Protein AF-A0A7V9H4J2-F1 (afdb_monomer_lite)

pLDDT: mean 93.19, std 6.83, range [58.03, 98.06]

Radius of gyration: 18.58 Å; chains: 1; bounding box: 41×23×56 Å

Foldseek 3Di:
DVVVVVVVVVVVVVVVVVVVVVQVVPDPDRDDVVLVVVLVCQLPPVLVVQLVVQLVVQLVVCCVPPNNVCSVVCSVPPPSVVSSVVSSVVSVVVVVVVVVVVVVVVVD

Secondary structure (DSSP, 8-state):
-HHHHHHHHHHHHHHHHHHHHHHHH--SS---HHHHHHHHHIIIIIIHHHHHHHHHHHHHHHHHHHHHHHHHHHIIIIIHHHHHHHHHHHHHHHHHHHHHHHHHHTT-

Structure (mmCIF, N/CA/C/O backbone):
data_AF-A0A7V9H4J2-F1
#
_entry.id   AF-A0A7V9H4J2-F1
#
loop_
_atom_site.group_PDB
_atom_site.id
_atom_site.type_symbol
_atom_site.label_atom_id
_atom_site.label_alt_id
_atom_site.label_comp_id
_atom_site.label_asym_id
_atom_site.label_entity_id
_atom_site.label_seq_id
_atom_site.pdbx_PDB_ins_code
_atom_site.Cartn_x
_atom_site.Cartn_y
_atom_site.Cartn_z
_atom_site.occupancy
_atom_site.B_iso_or_equiv
_atom_site.auth_seq_id
_atom_site.auth_comp_id
_atom_site.auth_asym_id
_atom_site.auth_atom_id
_atom_site.pdbx_PDB_model_num
ATOM 1 N N . MET A 1 1 ? -12.009 11.620 -22.186 1.00 62.69 1 MET A N 1
ATOM 2 C CA . MET A 1 1 ? -12.352 12.188 -20.860 1.00 62.69 1 MET A CA 1
ATOM 3 C C . MET A 1 1 ? -13.584 11.529 -20.226 1.00 62.69 1 MET A C 1
ATOM 5 O O . MET A 1 1 ? -13.582 11.352 -19.018 1.00 62.69 1 MET A O 1
ATOM 9 N N . SER A 1 2 ? -14.606 11.113 -20.989 1.00 67.12 2 SER A N 1
ATOM 10 C CA . SER A 1 2 ? -15.764 10.372 -20.441 1.00 67.12 2 SER A CA 1
ATOM 11 C C . SER A 1 2 ? -15.396 8.975 -19.919 1.00 67.12 2 SER A C 1
ATOM 13 O O . SER A 1 2 ? -15.707 8.652 -18.779 1.00 67.12 2 SER A O 1
ATOM 15 N N . LEU A 1 3 ? -14.643 8.191 -20.702 1.00 68.25 3 LEU A N 1
ATOM 16 C CA . LEU A 1 3 ? -14.172 6.847 -20.323 1.00 68.25 3 LEU A CA 1
ATOM 17 C C . LEU A 1 3 ? -13.365 6.835 -19.014 1.00 68.25 3 LEU A C 1
ATOM 19 O O . LEU A 1 3 ? -13.584 5.978 -18.166 1.00 68.25 3 LEU A O 1
ATOM 23 N N . SER A 1 4 ? -12.479 7.812 -18.808 1.00 84.25 4 SER A N 1
ATOM 24 C CA . SER A 1 4 ? -11.686 7.919 -17.576 1.00 84.25 4 SER A CA 1
ATOM 25 C C . SER A 1 4 ? -12.549 8.197 -16.344 1.00 84.25 4 SER A C 1
ATOM 27 O O . SER A 1 4 ? -12.317 7.607 -15.295 1.00 84.25 4 SER A O 1
ATOM 29 N N . ALA A 1 5 ? -13.573 9.047 -16.468 1.00 88.06 5 ALA A N 1
ATOM 30 C CA . ALA A 1 5 ? -14.485 9.336 -15.363 1.00 88.06 5 ALA A CA 1
ATOM 31 C C . ALA A 1 5 ? -15.344 8.114 -15.000 1.00 88.06 5 ALA A C 1
ATOM 33 O O . ALA A 1 5 ? -15.517 7.812 -13.821 1.00 88.06 5 ALA A O 1
ATOM 34 N N . SER A 1 6 ? -15.826 7.371 -16.002 1.00 90.25 6 SER A N 1
ATOM 35 C CA . SER A 1 6 ? -16.581 6.134 -15.787 1.00 90.25 6 SER A CA 1
ATOM 36 C C . SER A 1 6 ? -15.751 5.066 -15.069 1.00 90.25 6 SER A C 1
ATOM 38 O O . SER A 1 6 ? -16.251 4.444 -14.138 1.00 90.25 6 SER A O 1
ATOM 40 N N . LEU A 1 7 ? -14.477 4.887 -15.441 1.00 92.19 7 LEU A N 1
ATOM 41 C CA . LEU A 1 7 ? -13.581 3.924 -14.788 1.00 92.19 7 LEU A CA 1
ATOM 42 C C . LEU A 1 7 ? -13.297 4.290 -13.327 1.00 92.19 7 LEU A C 1
ATOM 44 O O . LEU A 1 7 ? -13.343 3.422 -12.457 1.00 92.19 7 LEU A O 1
ATOM 48 N N . VAL A 1 8 ? -13.068 5.576 -13.044 1.00 90.75 8 VAL A N 1
ATOM 49 C CA . VAL A 1 8 ? -12.918 6.065 -11.665 1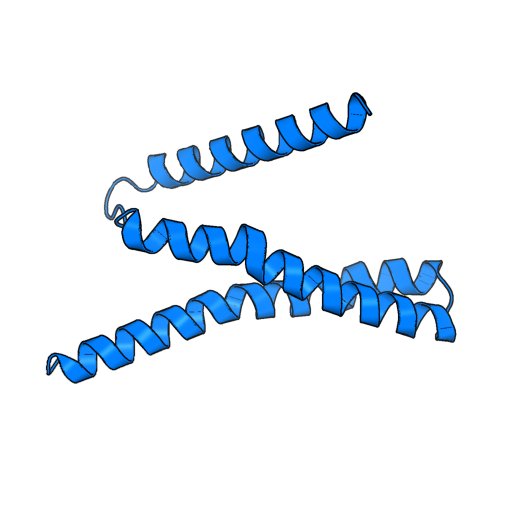.00 90.75 8 VAL A CA 1
ATOM 50 C C . VAL A 1 8 ? -14.201 5.824 -10.867 1.00 90.75 8 VAL A C 1
ATOM 52 O O . VAL A 1 8 ? -14.138 5.310 -9.753 1.00 90.75 8 VAL A O 1
ATOM 55 N N . GLY A 1 9 ? -15.366 6.125 -11.448 1.00 93.38 9 GLY A N 1
ATOM 56 C CA . GLY A 1 9 ? -16.663 5.878 -10.817 1.00 93.38 9 GLY A CA 1
ATOM 57 C C . GLY A 1 9 ? -16.877 4.404 -10.471 1.00 93.38 9 GLY A C 1
ATOM 58 O O . GLY A 1 9 ? -17.232 4.087 -9.337 1.00 93.38 9 GLY A O 1
ATOM 59 N N . ILE A 1 10 ? -16.589 3.496 -11.407 1.00 95.19 10 ILE A N 1
ATOM 60 C CA . ILE A 1 10 ? -16.673 2.046 -11.182 1.00 95.19 10 ILE A CA 1
ATOM 61 C C . ILE A 1 10 ? -15.714 1.612 -10.066 1.00 95.19 10 ILE A C 1
ATOM 63 O O . ILE A 1 10 ? -16.125 0.867 -9.181 1.00 95.19 10 ILE A O 1
ATOM 67 N N . GLY A 1 11 ? -14.474 2.111 -10.050 1.00 92.75 11 GLY A N 1
ATOM 68 C CA . GLY A 1 11 ? -13.498 1.792 -9.003 1.00 92.75 11 GLY A CA 1
ATOM 69 C C . GLY A 1 11 ? -13.938 2.246 -7.606 1.00 92.75 11 GLY A C 1
ATOM 70 O O . GLY A 1 11 ? -13.782 1.505 -6.631 1.00 92.75 11 GLY A O 1
ATOM 71 N N . ILE A 1 12 ? -14.552 3.427 -7.499 1.00 93.81 12 ILE A N 1
ATOM 72 C CA . ILE A 1 12 ? -15.126 3.922 -6.239 1.00 93.81 12 ILE A CA 1
ATOM 73 C C . ILE A 1 12 ? -16.288 3.030 -5.801 1.00 93.81 12 ILE A C 1
ATOM 75 O O . ILE A 1 12 ? -16.312 2.586 -4.654 1.00 93.81 12 ILE A O 1
ATOM 79 N N . VAL A 1 13 ? -17.222 2.724 -6.707 1.00 96.31 13 VAL A N 1
ATOM 80 C CA . VAL A 1 13 ? -18.366 1.846 -6.415 1.00 96.31 13 VAL A CA 1
ATOM 81 C C . VAL A 1 13 ? -17.884 0.475 -5.948 1.00 96.31 13 VAL A C 1
ATOM 83 O O . VAL A 1 13 ? -18.323 0.004 -4.903 1.00 96.31 13 VAL A O 1
ATOM 86 N N . GLN A 1 14 ? -16.933 -0.132 -6.659 1.00 95.94 14 GLN A N 1
ATOM 87 C CA . GLN A 1 14 ? -16.328 -1.406 -6.281 1.00 95.94 14 GLN A CA 1
ATOM 88 C C . GLN A 1 14 ? -15.706 -1.340 -4.880 1.00 95.94 14 GLN A C 1
ATOM 90 O O . GLN A 1 14 ? -15.953 -2.218 -4.056 1.00 95.94 14 GLN A O 1
ATOM 95 N N . THR A 1 15 ? -14.942 -0.288 -4.579 1.00 94.25 15 THR A N 1
ATOM 96 C CA . THR A 1 15 ? -14.312 -0.110 -3.261 1.00 94.25 15 THR A CA 1
ATOM 97 C C . THR A 1 15 ? -15.358 -0.009 -2.149 1.00 94.25 15 THR A C 1
ATOM 99 O O . THR A 1 15 ? -15.242 -0.690 -1.131 1.00 94.25 15 THR A O 1
ATOM 102 N N . LEU A 1 16 ? -16.411 0.791 -2.346 1.00 94.75 16 LEU A N 1
ATOM 103 C CA . LEU A 1 16 ? -17.500 0.940 -1.376 1.00 94.75 16 LEU A CA 1
ATOM 104 C C . LEU A 1 16 ? -18.263 -0.371 -1.160 1.00 94.75 16 LEU A C 1
ATOM 106 O O . LEU A 1 16 ? -18.584 -0.703 -0.019 1.00 94.75 16 LEU A O 1
ATOM 110 N N . LEU A 1 17 ? -18.507 -1.132 -2.231 1.00 96.56 17 LEU A N 1
ATOM 111 C CA . LEU A 1 17 ? -19.136 -2.449 -2.153 1.00 96.56 17 LEU A CA 1
ATOM 112 C C . LEU A 1 17 ? -18.305 -3.413 -1.300 1.00 96.56 17 LEU A C 1
ATOM 114 O O . LEU A 1 17 ? -18.863 -4.047 -0.407 1.00 96.56 17 LEU A O 1
ATOM 118 N N . TYR A 1 18 ? -16.986 -3.485 -1.506 1.00 94.12 18 TYR A N 1
ATOM 119 C CA . TYR A 1 18 ? -16.117 -4.347 -0.697 1.00 94.12 18 TYR A CA 1
ATOM 120 C C . TYR A 1 18 ? -16.036 -3.903 0.764 1.00 94.12 18 TYR A C 1
ATOM 122 O O . TYR A 1 18 ? -16.111 -4.748 1.653 1.00 94.12 18 TYR A O 1
ATOM 130 N N . LEU A 1 19 ? -15.938 -2.599 1.038 1.00 92.50 19 LEU A N 1
ATOM 131 C CA . LEU A 1 19 ? -15.931 -2.092 2.413 1.00 92.50 19 LEU A CA 1
ATOM 132 C C . LEU A 1 19 ? -17.235 -2.419 3.145 1.00 92.50 19 LEU A C 1
ATOM 134 O O . LEU A 1 19 ? -17.203 -2.856 4.297 1.00 92.50 19 LEU A O 1
ATOM 138 N N . PHE A 1 20 ? -18.379 -2.231 2.482 1.00 92.62 20 PHE A N 1
ATOM 139 C CA . PHE A 1 20 ? -19.675 -2.575 3.055 1.00 92.62 20 PHE A CA 1
ATOM 140 C C . PHE A 1 20 ? -19.811 -4.083 3.254 1.00 92.62 20 PHE A C 1
ATOM 142 O O . PHE A 1 20 ? -20.238 -4.509 4.321 1.00 92.62 20 PHE A O 1
ATOM 149 N N . PHE A 1 21 ? -19.396 -4.885 2.272 1.00 94.50 21 PHE A N 1
ATOM 150 C CA . PHE A 1 21 ? -19.416 -6.341 2.358 1.00 94.50 21 PHE A CA 1
ATOM 151 C C . PHE A 1 21 ? -18.580 -6.854 3.536 1.00 94.50 21 PHE A C 1
ATOM 153 O O . PHE A 1 21 ? -19.114 -7.568 4.380 1.00 94.50 21 PHE A O 1
ATOM 160 N N . ILE A 1 22 ? -17.314 -6.432 3.650 1.00 91.44 22 ILE A N 1
ATOM 161 C CA . ILE A 1 22 ? -16.419 -6.829 4.750 1.00 91.44 22 ILE A CA 1
ATOM 162 C C . ILE A 1 22 ? -17.020 -6.427 6.102 1.00 91.44 22 ILE A C 1
ATOM 164 O O . ILE A 1 22 ? -17.052 -7.221 7.038 1.00 91.44 22 ILE A O 1
ATOM 168 N N . ARG A 1 23 ? -17.569 -5.213 6.207 1.00 90.69 23 ARG A N 1
ATOM 169 C CA . ARG A 1 23 ? -18.201 -4.743 7.447 1.00 90.69 23 ARG A CA 1
ATOM 170 C C . ARG A 1 23 ? -19.531 -5.444 7.755 1.00 90.69 23 ARG A C 1
ATOM 172 O O . ARG A 1 23 ? -19.931 -5.514 8.915 1.00 90.69 23 ARG A O 1
ATOM 179 N N . ALA A 1 24 ? -20.239 -5.928 6.738 1.00 91.38 24 ALA A N 1
ATOM 180 C CA . ALA A 1 24 ? -21.481 -6.669 6.902 1.00 91.38 24 ALA A CA 1
ATOM 181 C C . ALA A 1 24 ? -21.226 -8.091 7.418 1.00 91.38 24 ALA A C 1
ATOM 183 O O . ALA A 1 24 ? -21.980 -8.536 8.281 1.00 91.38 24 ALA A O 1
ATOM 184 N N . ILE A 1 25 ? -20.171 -8.764 6.936 1.00 92.69 25 ILE A N 1
ATOM 185 C CA . ILE A 1 25 ? -19.787 -10.114 7.391 1.00 92.69 25 ILE A CA 1
ATOM 186 C C . ILE A 1 25 ? -19.118 -10.107 8.769 1.00 92.69 25 ILE A C 1
ATOM 188 O O . ILE A 1 25 ? -19.246 -11.074 9.517 1.00 92.69 25 ILE A O 1
ATOM 192 N N . ASP A 1 26 ? -18.449 -9.013 9.128 1.00 90.75 26 ASP A N 1
ATOM 193 C CA . ASP A 1 26 ? -17.908 -8.797 10.465 1.00 90.75 26 ASP A CA 1
ATOM 194 C C . ASP A 1 26 ? -19.064 -8.487 11.432 1.00 90.75 26 ASP A C 1
ATOM 196 O O . ASP A 1 26 ? -19.443 -7.335 11.614 1.00 90.75 26 ASP A O 1
ATOM 200 N N . LEU A 1 27 ? -19.740 -9.516 11.953 1.00 86.88 27 LEU A N 1
ATOM 201 C CA . LEU A 1 27 ? -20.927 -9.370 12.812 1.00 86.88 27 LEU A CA 1
ATOM 202 C C . LEU A 1 27 ? -20.598 -9.386 14.308 1.00 86.88 27 LEU A C 1
ATOM 204 O O . LEU A 1 27 ? -21.320 -8.764 15.087 1.00 86.88 27 LEU A O 1
ATOM 208 N N . TYR A 1 28 ? -19.539 -10.096 14.701 1.00 85.81 28 TYR A N 1
ATOM 209 C CA . TYR A 1 28 ? -19.289 -10.456 16.098 1.00 85.81 28 TYR A CA 1
ATOM 210 C C . TYR A 1 28 ? -18.285 -9.536 16.801 1.00 85.81 28 TYR A C 1
ATOM 212 O O . TYR A 1 28 ? -18.483 -9.229 17.973 1.00 85.81 28 TYR A O 1
ATOM 220 N N . GLU A 1 29 ? -17.262 -9.037 16.102 1.00 87.19 29 GLU A N 1
ATOM 221 C CA . GLU A 1 29 ? -16.180 -8.232 16.693 1.00 87.19 29 GLU A CA 1
ATOM 222 C C . GLU A 1 29 ? -15.908 -6.980 15.856 1.00 87.19 29 GLU A C 1
ATOM 224 O O . GLU A 1 29 ? -14.778 -6.655 15.502 1.00 87.19 29 GLU A O 1
ATOM 229 N N . ARG A 1 30 ? -16.990 -6.249 15.555 1.00 84.88 30 ARG A N 1
ATOM 230 C CA . ARG A 1 30 ? -16.925 -5.039 14.733 1.00 84.88 30 ARG A CA 1
ATOM 231 C C . ARG A 1 30 ? -15.977 -4.012 15.319 1.00 84.88 30 ARG A C 1
ATOM 233 O O . ARG A 1 30 ? -16.316 -3.305 16.272 1.00 84.88 30 ARG A O 1
ATOM 240 N N . GLU A 1 31 ? -14.857 -3.826 14.640 1.00 87.06 31 GLU A N 1
ATOM 241 C CA . GLU A 1 31 ? -13.911 -2.789 15.001 1.00 87.06 31 GLU A CA 1
ATOM 242 C C . GLU A 1 31 ? -14.503 -1.386 14.822 1.00 87.06 31 GLU A C 1
ATOM 244 O O . GLU A 1 31 ? -15.276 -1.072 13.891 1.00 87.06 31 GLU A O 1
ATOM 249 N N . SER A 1 32 ? -14.122 -0.504 15.748 1.00 90.62 32 SER A N 1
ATOM 250 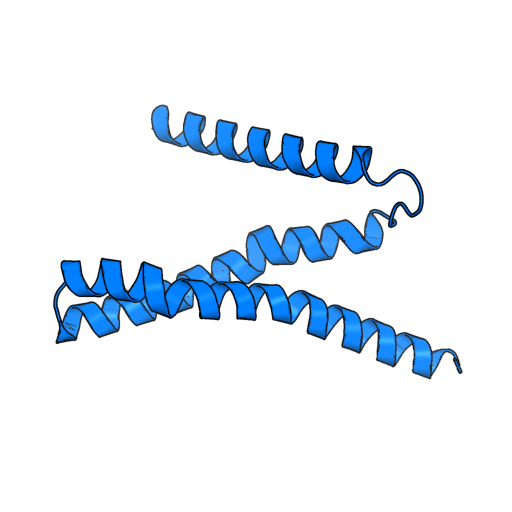C CA . SER A 1 32 ? -14.568 0.882 15.706 1.00 90.62 32 SER A CA 1
ATOM 251 C C . SER A 1 32 ? -13.999 1.563 14.457 1.00 90.62 32 SER A C 1
ATOM 253 O O . SER A 1 32 ? -12.823 1.411 14.120 1.00 90.62 32 SER A O 1
ATOM 255 N N . LEU A 1 33 ? -14.811 2.380 13.773 1.00 91.31 33 LEU A N 1
ATOM 256 C CA . LEU A 1 33 ? -14.369 3.078 12.555 1.00 91.31 33 LEU A CA 1
ATOM 257 C C . LEU A 1 33 ? -13.142 3.973 12.785 1.00 91.31 33 LEU A C 1
ATOM 259 O O . LEU A 1 33 ? -12.413 4.271 11.843 1.00 91.31 33 LEU A O 1
ATOM 263 N N . ARG A 1 34 ? -12.888 4.363 14.039 1.00 91.31 34 ARG A N 1
ATOM 264 C CA . ARG A 1 34 ? -11.724 5.159 14.438 1.00 91.31 34 ARG A CA 1
ATOM 265 C C . ARG A 1 34 ? -10.400 4.441 14.159 1.00 91.31 34 ARG A C 1
ATOM 267 O O . ARG A 1 34 ? -9.407 5.123 13.940 1.00 91.31 34 ARG A O 1
ATOM 274 N N . TYR A 1 35 ? -10.388 3.108 14.137 1.00 89.94 35 TYR A N 1
ATOM 275 C CA . TYR A 1 35 ? -9.206 2.303 13.810 1.00 89.94 35 TYR A CA 1
ATOM 276 C C . TYR A 1 35 ? -9.171 1.896 12.334 1.00 89.94 35 TYR A C 1
ATOM 278 O O . TYR A 1 35 ? -8.106 1.878 11.721 1.00 89.94 35 TYR A O 1
ATOM 286 N N . VAL A 1 36 ? -10.339 1.652 11.733 1.00 91.50 36 VAL A N 1
ATOM 287 C CA . VAL A 1 36 ? -10.449 1.222 10.330 1.00 91.50 36 VAL A CA 1
ATOM 288 C C . VAL A 1 36 ? -10.101 2.348 9.352 1.00 91.50 36 VAL A C 1
ATOM 290 O O . VAL A 1 36 ? -9.351 2.125 8.404 1.00 91.50 36 VAL A O 1
ATOM 293 N N . ILE A 1 37 ? -10.616 3.564 9.572 1.00 93.38 37 ILE A N 1
ATOM 294 C CA . ILE A 1 37 ? -10.442 4.691 8.639 1.00 93.38 37 ILE A CA 1
ATOM 295 C C . ILE A 1 37 ? -8.957 5.041 8.420 1.00 93.38 37 ILE A C 1
ATOM 297 O O . ILE A 1 37 ? -8.559 5.145 7.259 1.00 93.38 37 ILE A O 1
ATOM 301 N N . PRO A 1 38 ? -8.108 5.186 9.460 1.00 94.62 38 PRO A N 1
ATOM 302 C CA . PRO A 1 38 ? -6.688 5.479 9.260 1.00 94.62 38 PRO A CA 1
ATOM 303 C C . PRO A 1 38 ? -5.946 4.409 8.451 1.00 94.62 38 PRO A C 1
ATOM 305 O O . PRO A 1 38 ? -5.161 4.752 7.571 1.00 94.62 38 PRO A O 1
ATOM 308 N N . ILE A 1 39 ? -6.219 3.123 8.702 1.00 94.88 39 ILE A N 1
ATOM 309 C CA . ILE A 1 39 ? -5.591 2.010 7.971 1.00 94.88 39 ILE A CA 1
ATOM 310 C C . ILE A 1 39 ? -6.074 1.965 6.520 1.00 94.88 39 ILE A C 1
ATOM 312 O O . ILE A 1 39 ? -5.272 1.773 5.607 1.00 94.88 39 ILE A O 1
ATOM 316 N N . PHE A 1 40 ? -7.364 2.213 6.288 1.00 94.12 40 PHE A N 1
ATOM 317 C CA . PHE A 1 40 ? -7.906 2.333 4.939 1.00 94.12 40 PHE A CA 1
ATOM 318 C C . PHE A 1 40 ? -7.241 3.478 4.162 1.00 94.12 40 PHE A C 1
ATOM 320 O O . PHE A 1 40 ? -6.771 3.265 3.047 1.00 94.12 40 PHE A O 1
ATOM 327 N N . ILE A 1 41 ? -7.145 4.673 4.759 1.00 95.75 41 ILE A N 1
ATOM 328 C CA . ILE A 1 41 ? -6.487 5.836 4.141 1.00 95.75 41 ILE A CA 1
ATOM 329 C C . ILE A 1 41 ? -5.011 5.540 3.871 1.00 95.75 41 ILE A C 1
ATOM 331 O O . ILE A 1 41 ? -4.497 5.918 2.817 1.00 95.75 41 ILE A O 1
ATOM 335 N N . TRP A 1 42 ? -4.333 4.841 4.783 1.00 97.31 42 TRP A N 1
ATOM 336 C CA . TRP A 1 42 ? -2.957 4.415 4.561 1.00 97.31 42 TRP A CA 1
ATOM 337 C C . TRP A 1 42 ? -2.838 3.543 3.312 1.00 97.31 42 TRP A C 1
ATOM 339 O O . TRP A 1 42 ? -2.029 3.846 2.441 1.00 97.31 42 TRP A O 1
ATOM 349 N N . GLY A 1 43 ? -3.654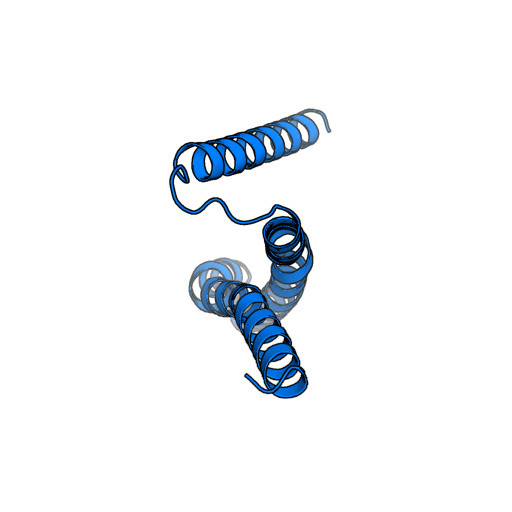 2.493 3.195 1.00 95.19 43 GLY A N 1
ATOM 350 C CA . GLY A 1 43 ? -3.641 1.603 2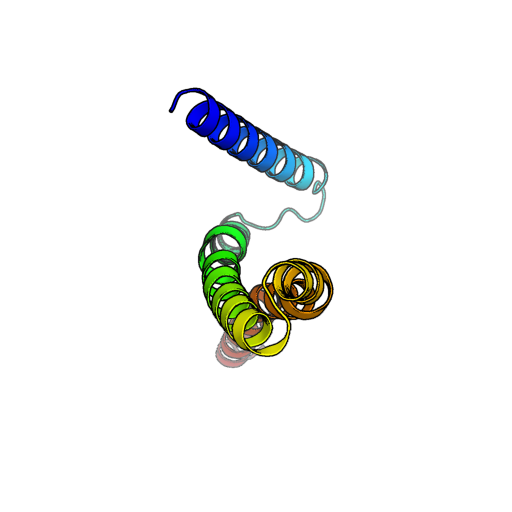.034 1.00 95.19 43 GLY A CA 1
ATOM 351 C C . GLY A 1 43 ? -3.973 2.332 0.730 1.00 95.19 43 GLY A C 1
ATOM 352 O O . GLY A 1 43 ? -3.232 2.217 -0.240 1.00 95.19 43 GLY A O 1
ATOM 353 N N . PHE A 1 44 ? -5.053 3.116 0.733 1.00 92.94 44 PHE A N 1
ATOM 354 C CA . PHE A 1 44 ? -5.565 3.831 -0.438 1.00 92.94 44 PHE A CA 1
ATOM 355 C C . PHE A 1 44 ? -4.627 4.936 -0.940 1.00 92.94 44 PHE A C 1
ATOM 357 O O . PHE A 1 44 ? -4.426 5.074 -2.144 1.00 92.94 44 PHE A O 1
ATOM 364 N N . ALA A 1 45 ? -4.086 5.753 -0.036 1.00 94.69 45 ALA A N 1
ATOM 365 C CA . ALA A 1 45 ? -3.327 6.939 -0.414 1.00 94.69 45 ALA A CA 1
ATOM 366 C C . ALA A 1 45 ? -1.824 6.732 -0.235 1.00 94.69 45 ALA A C 1
ATOM 368 O O . ALA A 1 45 ? -1.056 6.899 -1.182 1.00 94.69 45 ALA A O 1
ATOM 369 N N . VAL A 1 46 ? -1.390 6.370 0.973 1.00 97.06 46 VAL A N 1
ATOM 370 C CA . VAL A 1 46 ? 0.036 6.352 1.328 1.00 97.06 46 VAL A CA 1
ATOM 371 C C . VAL A 1 46 ? 0.747 5.191 0.642 1.00 97.06 46 VAL A C 1
ATOM 373 O O . VAL A 1 46 ? 1.691 5.416 -0.112 1.00 97.06 46 VAL A O 1
ATOM 376 N N . ALA A 1 47 ? 0.275 3.961 0.842 1.00 97.38 47 ALA A N 1
ATOM 377 C CA . ALA A 1 47 ? 0.903 2.767 0.291 1.00 97.38 47 ALA A CA 1
ATOM 378 C C . ALA A 1 47 ? 0.889 2.777 -1.244 1.00 97.38 47 ALA A C 1
ATOM 380 O O . ALA A 1 47 ? 1.915 2.494 -1.862 1.00 97.38 47 ALA A O 1
ATOM 381 N N . THR A 1 48 ? -0.225 3.179 -1.865 1.00 95.44 48 THR A N 1
ATOM 382 C CA . THR A 1 48 ? -0.315 3.327 -3.325 1.00 95.44 48 THR A CA 1
ATOM 383 C C . THR A 1 48 ? 0.643 4.394 -3.857 1.00 95.44 48 THR A C 1
ATOM 385 O O . THR A 1 48 ? 1.334 4.136 -4.839 1.00 95.44 48 THR A O 1
ATOM 388 N N . THR A 1 49 ? 0.756 5.558 -3.205 1.00 97.38 49 THR A N 1
ATOM 389 C CA . THR A 1 49 ? 1.686 6.619 -3.642 1.00 97.38 49 THR A CA 1
ATOM 390 C C . THR A 1 49 ? 3.143 6.182 -3.504 1.00 97.38 49 THR A C 1
ATOM 392 O O . THR A 1 49 ? 3.935 6.376 -4.423 1.00 97.38 49 THR A O 1
ATOM 395 N N . VAL A 1 50 ? 3.501 5.549 -2.384 1.00 97.38 50 VAL A N 1
ATOM 396 C CA . VAL A 1 50 ? 4.846 4.996 -2.170 1.00 97.38 50 VAL A CA 1
ATOM 397 C C . VAL A 1 50 ? 5.163 3.961 -3.250 1.00 97.38 50 VAL A C 1
ATOM 399 O O . VAL A 1 50 ? 6.197 4.055 -3.908 1.00 97.38 50 VAL A O 1
ATOM 402 N N . SER A 1 51 ? 4.244 3.028 -3.498 1.00 97.62 51 SER A N 1
ATOM 403 C CA . SER A 1 51 ? 4.426 1.983 -4.510 1.00 97.62 51 SER A CA 1
ATOM 404 C C . SER A 1 51 ? 4.576 2.566 -5.910 1.00 97.62 51 SER A C 1
ATOM 406 O O . SER A 1 51 ? 5.455 2.142 -6.654 1.00 97.62 51 SER A O 1
ATOM 408 N N . LEU A 1 52 ? 3.793 3.594 -6.251 1.00 97.19 52 LEU A N 1
ATOM 409 C CA . LEU A 1 52 ? 3.908 4.302 -7.524 1.00 97.19 52 LEU A CA 1
ATOM 410 C C . LEU A 1 52 ? 5.322 4.857 -7.731 1.00 97.19 52 LEU A C 1
ATOM 412 O O . LEU A 1 52 ? 5.896 4.664 -8.801 1.00 97.19 52 LEU A O 1
ATOM 416 N N . VAL A 1 53 ? 5.900 5.510 -6.719 1.00 97.94 53 VAL A N 1
ATOM 417 C CA . VAL A 1 53 ? 7.252 6.084 -6.805 1.00 97.94 53 VAL A CA 1
ATOM 418 C C . VAL A 1 53 ? 8.296 4.992 -7.032 1.00 97.94 53 VAL A C 1
ATOM 420 O O . VAL A 1 53 ? 9.058 5.064 -7.997 1.00 97.94 53 VAL A O 1
ATOM 423 N N . PHE A 1 54 ? 8.315 3.955 -6.193 1.00 97.69 54 PHE A N 1
ATOM 424 C CA . PHE A 1 54 ? 9.318 2.890 -6.284 1.00 97.69 54 PHE A CA 1
ATOM 425 C C . PHE A 1 54 ? 9.182 2.057 -7.563 1.00 97.69 54 PHE A C 1
ATOM 427 O O . PHE A 1 54 ? 10.186 1.799 -8.229 1.00 97.69 54 PHE A O 1
ATOM 434 N N . ASN A 1 55 ? 7.956 1.713 -7.965 1.00 97.56 55 ASN A N 1
ATOM 435 C CA . ASN A 1 55 ? 7.707 0.984 -9.209 1.00 97.56 55 ASN A CA 1
ATOM 436 C C . ASN A 1 55 ? 8.117 1.818 -10.429 1.00 97.56 55 ASN A C 1
ATOM 438 O O . ASN A 1 55 ? 8.677 1.280 -11.382 1.00 97.56 55 ASN A O 1
ATOM 442 N N . THR A 1 56 ? 7.908 3.137 -10.395 1.00 97.19 56 THR A N 1
ATOM 443 C CA . THR A 1 56 ? 8.342 4.035 -11.476 1.00 97.19 56 THR A CA 1
ATOM 444 C C . THR A 1 56 ? 9.864 4.086 -11.577 1.00 97.19 56 THR A C 1
ATOM 446 O O . THR A 1 56 ? 10.409 3.921 -12.667 1.00 97.19 56 THR A O 1
ATOM 449 N N . ILE A 1 57 ? 10.566 4.254 -10.452 1.00 97.75 57 ILE A N 1
ATOM 450 C CA . ILE A 1 57 ? 12.038 4.271 -10.416 1.00 97.75 57 ILE A CA 1
ATOM 451 C C . ILE A 1 57 ? 12.609 2.948 -10.940 1.00 97.75 57 ILE A C 1
ATOM 453 O O . ILE A 1 57 ? 13.534 2.950 -11.758 1.00 97.75 57 ILE A O 1
ATOM 457 N N . ALA A 1 58 ? 12.048 1.822 -10.500 1.00 96.56 58 ALA A N 1
ATOM 458 C CA . ALA A 1 58 ? 12.466 0.503 -10.952 1.00 96.56 58 ALA A CA 1
ATOM 459 C C . ALA A 1 58 ? 12.220 0.311 -12.451 1.00 96.56 58 ALA A C 1
ATOM 461 O O . ALA A 1 58 ? 13.129 -0.103 -13.166 1.00 96.56 58 ALA A O 1
ATOM 462 N N . SER A 1 59 ? 11.038 0.688 -12.944 1.00 97.31 59 SER A N 1
ATOM 463 C CA . SER A 1 59 ? 10.702 0.607 -14.366 1.00 97.31 59 SER A CA 1
ATOM 464 C C . SER A 1 59 ? 11.665 1.430 -15.225 1.00 97.31 59 SER A C 1
ATOM 466 O O . SER A 1 59 ? 12.218 0.907 -16.190 1.00 97.31 59 SER A O 1
ATOM 468 N N . ILE A 1 60 ? 11.966 2.674 -14.831 1.00 97.75 60 ILE A N 1
ATOM 469 C CA . ILE A 1 60 ? 12.936 3.531 -15.533 1.00 97.75 60 ILE A CA 1
ATOM 470 C C . ILE A 1 60 ? 14.320 2.872 -15.553 1.00 97.75 60 ILE A C 1
ATOM 472 O O . ILE A 1 60 ? 14.944 2.774 -16.609 1.00 97.75 60 ILE A O 1
ATOM 476 N N . THR A 1 61 ? 14.776 2.361 -14.411 1.00 97.06 61 THR A N 1
ATOM 477 C CA . THR A 1 61 ? 16.104 1.745 -14.276 1.00 97.06 61 THR A CA 1
ATOM 478 C C . THR A 1 61 ? 16.232 0.455 -15.083 1.00 97.06 61 THR A C 1
ATOM 480 O O . THR A 1 61 ? 17.242 0.227 -15.738 1.00 97.06 61 THR A O 1
ATOM 483 N N . ILE A 1 62 ? 15.210 -0.399 -15.081 1.00 96.81 62 ILE A N 1
ATOM 484 C CA . ILE A 1 62 ? 15.233 -1.641 -15.861 1.00 96.81 62 ILE A CA 1
ATOM 485 C C . ILE A 1 62 ? 15.106 -1.318 -17.353 1.00 96.81 62 ILE A C 1
ATOM 487 O O . ILE A 1 62 ? 15.764 -1.955 -18.176 1.00 96.81 62 ILE A O 1
ATOM 491 N N . SER A 1 63 ? 14.309 -0.308 -17.716 1.00 97.56 63 SER A N 1
ATOM 492 C CA . SER A 1 63 ? 14.109 0.077 -19.115 1.00 97.56 63 SER A CA 1
ATOM 493 C C . SER A 1 63 ? 15.388 0.581 -19.776 1.00 97.56 63 SER A C 1
ATOM 495 O O . SER A 1 63 ? 15.614 0.273 -20.946 1.00 97.56 63 SER A O 1
ATOM 497 N N . SER A 1 64 ? 16.259 1.266 -19.026 1.00 96.69 64 SER A N 1
ATOM 498 C CA . SER A 1 64 ? 17.544 1.749 -19.541 1.00 96.69 64 SER A CA 1
ATOM 499 C C . SER A 1 64 ? 18.562 0.630 -19.782 1.00 96.69 64 SER A C 1
ATOM 501 O O . SER A 1 64 ? 19.494 0.823 -20.559 1.00 96.69 64 SER A O 1
ATOM 503 N N . LEU A 1 65 ? 18.380 -0.538 -19.157 1.00 96.00 65 LEU A N 1
ATOM 504 C CA . LEU A 1 65 ? 19.291 -1.682 -19.257 1.00 96.00 65 LEU A CA 1
ATOM 505 C C . LEU A 1 65 ? 18.785 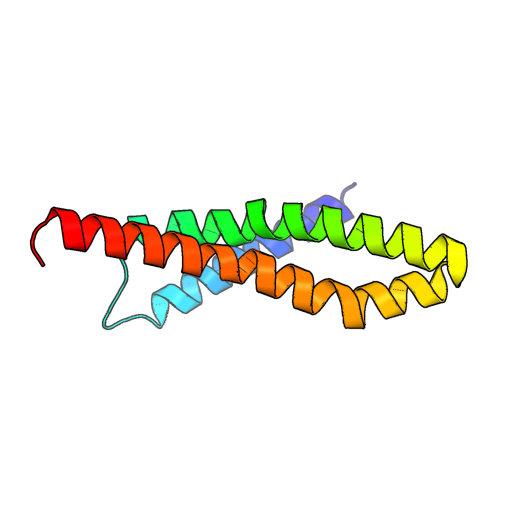-2.771 -20.210 1.00 96.00 65 LEU A C 1
ATOM 507 O O . LEU A 1 65 ? 19.568 -3.365 -20.944 1.00 96.00 65 LEU A O 1
ATOM 511 N N . ALA A 1 66 ? 17.482 -3.057 -20.179 1.00 94.50 66 ALA A N 1
ATOM 512 C CA . ALA A 1 66 ? 16.881 -4.233 -20.813 1.00 94.50 66 ALA A CA 1
ATOM 513 C C . ALA A 1 66 ? 15.675 -3.910 -21.716 1.00 94.50 66 ALA A C 1
ATOM 515 O O . ALA A 1 66 ? 15.013 -4.824 -22.218 1.00 94.50 66 ALA A O 1
ATOM 516 N N . GLY A 1 67 ? 15.377 -2.623 -21.925 1.00 95.75 67 GLY A N 1
ATOM 517 C CA . GLY A 1 67 ? 14.280 -2.146 -22.764 1.00 95.75 67 GLY A CA 1
ATOM 518 C C . GLY A 1 67 ? 12.908 -2.138 -22.079 1.00 95.75 67 GLY A C 1
ATOM 519 O O . GLY A 1 67 ? 12.678 -2.758 -21.040 1.00 95.75 67 GLY A O 1
ATOM 520 N N . ASN A 1 68 ? 11.961 -1.422 -22.694 1.00 94.62 68 ASN A N 1
ATOM 521 C CA . ASN A 1 68 ? 10.642 -1.134 -22.114 1.00 94.62 68 ASN A CA 1
ATOM 522 C C . ASN A 1 68 ? 9.783 -2.384 -21.870 1.00 94.62 68 ASN A C 1
ATOM 524 O O . ASN A 1 68 ? 9.072 -2.460 -20.869 1.00 94.62 68 ASN A O 1
ATOM 528 N N . GLN A 1 69 ? 9.843 -3.371 -22.769 1.00 95.12 69 GLN A N 1
ATOM 529 C CA . GLN A 1 69 ? 9.026 -4.580 -22.650 1.00 95.12 69 GLN A CA 1
ATOM 530 C C . GLN A 1 69 ? 9.457 -5.427 -21.446 1.00 95.12 69 GLN A C 1
ATOM 532 O O . GLN A 1 69 ? 8.622 -5.814 -20.627 1.00 95.12 69 GLN A O 1
ATOM 537 N N . THR A 1 70 ? 10.767 -5.635 -21.292 1.00 94.88 70 THR A N 1
ATOM 538 C CA . THR A 1 70 ? 11.347 -6.321 -20.133 1.00 94.88 70 THR A CA 1
ATOM 539 C C . THR A 1 70 ? 11.063 -5.554 -18.848 1.00 94.88 70 THR A C 1
ATOM 541 O O . THR A 1 70 ? 10.644 -6.153 -17.863 1.00 94.88 70 THR A O 1
ATOM 544 N N . ALA A 1 71 ? 11.213 -4.226 -18.858 1.00 96.50 71 ALA A N 1
ATOM 545 C CA . ALA A 1 71 ? 10.937 -3.387 -17.696 1.00 96.50 71 ALA A CA 1
ATOM 546 C C . ALA A 1 71 ? 9.489 -3.490 -17.216 1.00 96.50 71 ALA A C 1
ATOM 548 O O . ALA A 1 71 ? 9.263 -3.656 -16.018 1.00 96.50 71 ALA A O 1
ATOM 549 N N . SER A 1 72 ? 8.517 -3.460 -18.132 1.00 96.06 72 SER A N 1
ATOM 550 C CA . SER A 1 72 ? 7.102 -3.598 -17.781 1.00 96.06 72 SER A CA 1
ATOM 551 C C . SER A 1 72 ? 6.811 -4.950 -17.134 1.00 96.06 72 SER A C 1
ATOM 553 O O . SER A 1 72 ? 6.098 -5.003 -16.135 1.00 96.06 72 SER A O 1
ATOM 555 N N . PHE A 1 73 ? 7.359 -6.036 -17.683 1.00 97.25 73 PHE A N 1
ATOM 556 C CA . PHE A 1 73 ? 7.144 -7.378 -17.147 1.00 97.25 73 PHE A CA 1
ATOM 557 C C . PHE A 1 73 ? 7.838 -7.564 -15.794 1.00 97.25 73 PHE A C 1
ATOM 559 O O . PHE A 1 73 ? 7.200 -7.932 -14.809 1.00 97.25 73 PHE A O 1
ATOM 566 N N . VAL A 1 74 ? 9.136 -7.259 -15.723 1.00 97.19 74 VAL A N 1
ATOM 567 C CA . VAL A 1 74 ? 9.939 -7.472 -14.515 1.00 97.19 74 VAL A CA 1
ATOM 568 C C . VAL A 1 74 ? 9.444 -6.594 -13.371 1.00 97.19 74 VAL A C 1
ATOM 570 O O . VAL A 1 74 ? 9.300 -7.082 -12.252 1.00 97.19 74 VAL A O 1
ATOM 573 N N . THR A 1 75 ? 9.117 -5.327 -13.642 1.00 97.12 75 THR A N 1
ATOM 574 C CA . THR A 1 75 ? 8.590 -4.432 -12.605 1.00 97.12 75 THR A CA 1
ATOM 575 C C . THR A 1 75 ? 7.252 -4.938 -12.082 1.00 97.12 75 THR A C 1
ATOM 577 O O . THR A 1 75 ? 7.096 -5.056 -10.873 1.00 97.12 75 THR A O 1
ATOM 580 N N . ALA A 1 76 ? 6.304 -5.291 -12.955 1.00 96.50 76 ALA A N 1
ATOM 581 C CA . ALA A 1 76 ? 4.974 -5.722 -12.523 1.00 96.50 76 ALA A CA 1
ATOM 582 C C . ALA A 1 76 ? 4.987 -7.049 -11.747 1.00 96.50 76 ALA A C 1
ATOM 584 O O . ALA A 1 76 ? 4.197 -7.221 -10.825 1.00 96.50 76 ALA A O 1
ATOM 585 N N . VAL A 1 77 ? 5.870 -7.983 -12.110 1.00 97.44 77 VAL A N 1
ATOM 586 C CA . VAL A 1 77 ? 5.881 -9.336 -11.531 1.00 97.44 77 VAL A CA 1
ATOM 587 C C . VAL A 1 77 ? 6.804 -9.447 -10.320 1.00 97.44 77 VAL A C 1
ATOM 589 O O . VAL A 1 77 ? 6.452 -10.112 -9.351 1.00 97.44 77 VAL A O 1
ATOM 592 N N . PHE A 1 78 ? 7.978 -8.813 -10.353 1.00 96.88 78 PHE A N 1
ATOM 593 C CA . PHE A 1 78 ? 9.013 -9.022 -9.334 1.00 96.88 78 PHE A CA 1
ATOM 594 C C . PHE A 1 78 ? 9.229 -7.828 -8.414 1.00 96.88 78 PHE A C 1
ATOM 596 O O . PHE A 1 78 ? 9.660 -8.023 -7.282 1.00 96.88 78 PHE A O 1
ATOM 603 N N . VAL A 1 79 ? 8.952 -6.605 -8.870 1.00 97.31 79 VAL A N 1
ATOM 604 C CA . VAL A 1 79 ? 9.200 -5.398 -8.065 1.00 97.31 79 VAL A CA 1
ATOM 605 C C . VAL A 1 79 ? 7.931 -4.924 -7.374 1.00 97.31 79 VAL A C 1
ATOM 607 O O . VAL A 1 79 ? 7.944 -4.691 -6.168 1.00 97.31 79 VAL A O 1
ATOM 610 N N . ALA A 1 80 ? 6.829 -4.821 -8.113 1.00 97.38 80 ALA A N 1
ATOM 611 C CA . ALA A 1 80 ? 5.584 -4.281 -7.595 1.00 97.38 80 ALA A CA 1
ATOM 612 C C . ALA A 1 80 ? 5.045 -5.080 -6.398 1.00 97.38 80 ALA A C 1
ATOM 614 O O . ALA A 1 80 ? 4.776 -4.444 -5.381 1.00 97.38 80 ALA A O 1
ATOM 615 N N . PRO A 1 81 ? 4.977 -6.431 -6.413 1.00 97.56 81 PRO A N 1
ATOM 616 C CA . PRO A 1 81 ? 4.440 -7.170 -5.273 1.00 97.56 81 PRO A CA 1
ATOM 617 C C . PRO A 1 81 ? 5.196 -6.930 -3.955 1.00 97.56 81 PRO A C 1
ATOM 619 O O . PRO A 1 81 ? 4.554 -6.529 -2.984 1.00 97.56 81 PRO A O 1
ATOM 622 N N . PRO A 1 82 ? 6.535 -7.091 -3.861 1.00 97.94 82 PRO A N 1
ATOM 623 C CA . PRO A 1 82 ? 7.224 -6.842 -2.598 1.00 97.94 82 PRO A CA 1
ATOM 624 C C . PRO A 1 82 ? 7.159 -5.374 -2.167 1.00 97.94 82 PRO A C 1
ATOM 626 O O . PRO A 1 82 ? 7.039 -5.109 -0.972 1.00 97.94 82 PRO A O 1
ATOM 629 N N . VAL A 1 83 ? 7.205 -4.417 -3.100 1.00 98.06 83 VAL A N 1
ATOM 630 C CA . VAL A 1 83 ? 7.081 -2.986 -2.778 1.00 98.06 83 VAL A CA 1
ATOM 631 C C . VAL A 1 83 ? 5.701 -2.678 -2.198 1.00 98.06 83 VAL A C 1
ATOM 633 O O . VAL A 1 83 ? 5.605 -2.063 -1.135 1.00 98.06 83 VAL A O 1
ATOM 636 N N . GLU A 1 84 ? 4.639 -3.135 -2.860 1.00 97.44 84 GLU A N 1
ATOM 637 C CA . GLU A 1 84 ? 3.260 -2.898 -2.442 1.00 97.44 84 GLU A CA 1
ATOM 638 C C . GLU A 1 84 ? 2.951 -3.553 -1.100 1.00 97.44 84 GLU A C 1
ATOM 640 O O . GLU A 1 84 ? 2.393 -2.906 -0.212 1.00 97.44 84 GLU A O 1
ATOM 645 N N . GLU A 1 85 ? 3.343 -4.813 -0.918 1.00 97.81 85 GLU A N 1
ATOM 646 C CA . GLU A 1 85 ? 3.096 -5.533 0.330 1.00 97.81 85 GLU A CA 1
ATOM 647 C C . GLU A 1 85 ? 3.928 -4.970 1.486 1.00 97.81 85 GLU A C 1
ATOM 649 O O . GLU A 1 85 ? 3.422 -4.850 2.602 1.00 97.81 85 GLU A O 1
ATOM 654 N N . THR A 1 86 ? 5.157 -4.509 1.234 1.00 97.88 86 THR A N 1
ATOM 655 C CA . THR A 1 86 ? 5.953 -3.819 2.262 1.00 97.88 86 THR A CA 1
ATOM 656 C C . THR A 1 86 ? 5.316 -2.480 2.640 1.00 97.88 86 THR A C 1
ATOM 658 O O . THR A 1 86 ? 5.163 -2.180 3.824 1.00 97.88 86 THR A O 1
ATOM 661 N N . ALA A 1 87 ? 4.879 -1.683 1.659 1.00 97.62 87 ALA A N 1
ATOM 662 C CA . ALA A 1 87 ? 4.242 -0.389 1.904 1.00 97.62 87 ALA A CA 1
ATOM 663 C C . ALA A 1 87 ? 2.917 -0.521 2.681 1.00 97.62 87 ALA A C 1
ATOM 665 O O . ALA A 1 87 ? 2.625 0.294 3.565 1.00 97.62 87 ALA A O 1
ATOM 666 N N . LYS A 1 88 ? 2.131 -1.567 2.397 1.00 96.56 88 LYS A N 1
ATOM 667 C CA . LYS A 1 88 ? 0.920 -1.917 3.157 1.00 96.56 88 LYS A CA 1
ATOM 668 C C . LYS A 1 88 ? 1.273 -2.442 4.553 1.00 96.56 88 LYS A C 1
ATOM 670 O O . LYS A 1 88 ? 0.693 -1.989 5.536 1.00 96.56 88 LYS A O 1
ATOM 675 N N . GLY A 1 89 ? 2.255 -3.338 4.661 1.00 96.81 89 GLY A N 1
ATOM 676 C CA . GLY A 1 89 ? 2.694 -3.945 5.922 1.00 96.81 89 GLY A CA 1
ATOM 677 C C . GLY A 1 89 ? 3.238 -2.935 6.935 1.00 96.81 89 GLY A C 1
ATOM 678 O O . GLY A 1 89 ? 3.021 -3.087 8.139 1.00 96.81 89 GLY A O 1
ATOM 679 N N . LEU A 1 90 ? 3.855 -1.844 6.469 1.00 97.50 90 LEU A N 1
ATOM 680 C CA . LEU A 1 90 ? 4.281 -0.738 7.332 1.00 97.50 90 LEU A CA 1
ATOM 681 C C . LEU A 1 90 ? 3.119 -0.117 8.122 1.00 97.50 90 LEU A C 1
ATOM 683 O O . LEU A 1 90 ? 3.332 0.301 9.258 1.00 97.50 90 LEU A O 1
ATOM 687 N N . ALA A 1 91 ? 1.893 -0.114 7.585 1.00 96.12 91 ALA A N 1
ATOM 688 C CA . ALA A 1 91 ? 0.712 0.357 8.311 1.00 96.12 91 ALA A CA 1
ATOM 689 C C . ALA A 1 91 ? 0.495 -0.441 9.602 1.00 96.12 91 ALA A C 1
ATOM 691 O O . ALA A 1 91 ? 0.263 0.128 10.669 1.00 96.12 91 ALA A O 1
ATOM 692 N N . LEU A 1 92 ? 0.606 -1.769 9.495 1.00 95.12 92 LEU A N 1
ATOM 693 C CA . LEU A 1 92 ? 0.418 -2.692 10.608 1.00 95.12 92 LEU A CA 1
ATOM 694 C C . LEU A 1 92 ? 1.542 -2.549 11.629 1.00 95.12 92 LEU A C 1
ATOM 696 O O . LEU A 1 92 ? 1.271 -2.500 12.826 1.00 95.12 92 LEU A O 1
ATOM 700 N N . LEU A 1 93 ? 2.789 -2.413 11.169 1.00 96.88 93 LEU A N 1
ATOM 701 C CA . LEU A 1 93 ? 3.931 -2.200 12.057 1.00 96.88 93 LEU A CA 1
ATOM 702 C C . LEU A 1 93 ? 3.789 -0.895 12.852 1.00 96.88 93 LEU A C 1
ATOM 704 O O . LEU A 1 93 ? 3.995 -0.886 14.064 1.00 96.88 93 LEU A O 1
ATOM 708 N N . ILE A 1 94 ? 3.395 0.197 12.193 1.00 96.25 94 ILE A N 1
ATOM 709 C CA . ILE A 1 94 ? 3.160 1.489 12.850 1.00 96.25 94 ILE A CA 1
ATOM 710 C C . ILE A 1 94 ? 2.016 1.370 13.858 1.00 96.25 94 ILE A C 1
ATOM 712 O O . ILE A 1 94 ? 2.174 1.789 15.005 1.00 96.25 94 ILE A O 1
ATOM 716 N N . ALA A 1 95 ? 0.888 0.769 13.468 1.00 94.62 95 ALA A N 1
ATOM 717 C CA . ALA A 1 95 ? -0.251 0.566 14.358 1.00 94.62 95 ALA A CA 1
ATOM 718 C C . ALA A 1 95 ? 0.133 -0.265 15.592 1.00 94.62 95 ALA A C 1
ATOM 720 O O . ALA A 1 95 ? -0.193 0.118 16.717 1.00 94.62 95 ALA A O 1
ATOM 721 N N . PHE A 1 96 ? 0.893 -1.344 15.393 1.00 95.19 96 PHE A N 1
ATOM 722 C CA . PHE A 1 96 ? 1.420 -2.179 16.464 1.00 95.19 96 PHE A CA 1
ATOM 723 C C . PHE A 1 96 ? 2.328 -1.389 17.410 1.00 95.19 96 PHE A C 1
ATOM 725 O O . PHE A 1 96 ? 2.119 -1.428 18.618 1.00 95.19 96 PHE A O 1
ATO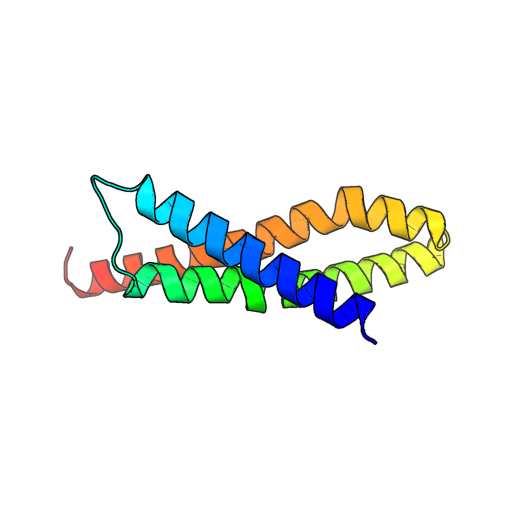M 732 N N . ILE A 1 97 ? 3.296 -0.627 16.890 1.00 96.88 97 ILE A N 1
ATOM 733 C CA . ILE A 1 97 ? 4.214 0.172 17.717 1.00 96.88 97 ILE A CA 1
ATOM 734 C C . ILE A 1 97 ? 3.443 1.223 18.523 1.00 96.88 97 ILE A C 1
ATOM 736 O O . ILE A 1 97 ? 3.693 1.387 19.717 1.00 96.88 97 ILE A O 1
ATOM 740 N N . VAL A 1 98 ? 2.487 1.919 17.903 1.00 94.62 98 VAL A N 1
ATOM 741 C CA . VAL A 1 98 ? 1.656 2.921 18.586 1.00 94.62 98 VAL A CA 1
ATOM 742 C C . VAL A 1 98 ? 0.839 2.275 19.702 1.00 94.62 98 VAL A C 1
ATOM 744 O O . VAL A 1 98 ? 0.838 2.782 20.827 1.00 94.62 98 VAL A O 1
ATOM 747 N N . ALA A 1 99 ? 0.187 1.145 19.422 1.00 92.56 99 ALA A N 1
ATOM 748 C CA . ALA A 1 99 ? -0.584 0.400 20.410 1.00 92.56 99 ALA A CA 1
ATOM 749 C C . ALA A 1 99 ? 0.305 -0.107 21.556 1.00 92.56 99 ALA A C 1
ATOM 751 O O . ALA A 1 99 ? -0.027 0.088 22.724 1.00 92.56 99 ALA A O 1
ATOM 752 N N . TYR A 1 100 ? 1.469 -0.670 21.231 1.00 94.88 100 TYR A N 1
ATOM 753 C CA . TYR A 1 100 ? 2.448 -1.168 22.193 1.00 94.88 100 TYR A CA 1
ATOM 754 C C . TYR A 1 100 ? 2.955 -0.061 23.128 1.00 94.88 100 TYR A C 1
ATOM 756 O O . TYR A 1 100 ? 2.955 -0.212 24.351 1.00 94.88 100 TYR A O 1
ATOM 764 N N . VAL A 1 101 ? 3.331 1.097 22.577 1.00 95.12 101 VAL A N 1
ATOM 765 C CA . VAL A 1 101 ? 3.777 2.250 23.374 1.00 95.12 101 VAL A CA 1
ATOM 766 C C . VAL A 1 101 ? 2.640 2.790 24.244 1.00 95.12 101 VAL A C 1
ATOM 768 O O . VAL A 1 101 ? 2.871 3.146 25.401 1.00 95.12 101 VAL A O 1
ATOM 771 N N . ALA A 1 102 ? 1.413 2.848 23.723 1.00 92.19 102 ALA A N 1
ATOM 772 C CA . ALA A 1 102 ? 0.251 3.301 24.480 1.00 92.19 102 ALA A CA 1
ATOM 773 C C . ALA A 1 102 ? -0.098 2.355 25.641 1.00 92.19 102 ALA A C 1
ATOM 775 O O . ALA A 1 102 ? -0.402 2.839 26.732 1.00 92.19 102 ALA A O 1
ATOM 776 N N . ALA A 1 103 ? -0.012 1.037 25.436 1.00 91.50 103 ALA A N 1
ATOM 777 C CA . ALA A 1 103 ? -0.232 0.030 26.474 1.00 91.50 103 ALA A CA 1
ATOM 778 C C . ALA A 1 103 ? 0.797 0.166 27.602 1.00 91.50 103 ALA A C 1
ATOM 780 O O . ALA A 1 103 ? 0.423 0.338 28.762 1.00 91.50 103 ALA A O 1
ATOM 781 N N . ARG A 1 104 ? 2.083 0.270 27.243 1.00 92.31 104 ARG A N 1
ATOM 782 C CA . ARG A 1 104 ? 3.173 0.450 28.210 1.00 92.31 104 ARG A CA 1
ATOM 783 C C . ARG A 1 104 ? 3.026 1.726 29.043 1.00 92.31 104 ARG A C 1
ATOM 785 O O . ARG A 1 104 ? 3.354 1.735 30.225 1.00 92.31 104 ARG A O 1
ATOM 792 N N . ARG A 1 105 ? 2.514 2.816 28.455 1.00 88.94 105 ARG A N 1
ATOM 793 C CA . ARG A 1 105 ? 2.229 4.071 29.182 1.00 88.94 105 ARG A CA 1
ATOM 794 C C . ARG A 1 105 ? 1.047 3.962 30.145 1.00 88.94 105 ARG A C 1
ATOM 796 O O . ARG A 1 105 ? 0.963 4.760 31.071 1.00 88.94 105 ARG A O 1
ATOM 803 N N . ARG A 1 106 ? 0.135 3.014 29.924 1.00 88.50 106 ARG A N 1
ATOM 804 C CA . ARG A 1 106 ? -1.033 2.760 30.780 1.00 88.50 106 ARG A CA 1
ATOM 805 C C . ARG A 1 106 ? -0.767 1.717 31.872 1.00 88.50 106 ARG A C 1
ATOM 807 O O . ARG A 1 106 ? -1.683 1.427 32.631 1.00 88.50 106 ARG A O 1
ATOM 814 N N . GLY A 1 107 ? 0.462 1.201 31.979 1.00 75.50 107 GLY A N 1
ATOM 815 C CA . GLY A 1 107 ? 0.842 0.211 32.992 1.00 75.50 107 GLY A CA 1
ATOM 816 C C . GLY A 1 107 ? 0.255 -1.185 32.759 1.00 75.50 107 GLY A C 1
ATOM 817 O O . GLY A 1 107 ? 0.178 -1.956 33.712 1.00 75.50 107 GLY A O 1
ATOM 818 N N . LEU A 1 108 ? -0.178 -1.472 31.525 1.00 58.03 108 LEU A N 1
ATOM 819 C CA . LEU A 1 108 ? -0.551 -2.811 31.060 1.00 58.03 108 LEU A CA 1
ATOM 820 C C . LEU A 1 108 ? 0.680 -3.566 30.552 1.00 58.03 108 LEU A C 1
ATOM 822 O O . LEU A 1 108 ? 1.566 -2.901 29.958 1.00 58.03 108 LEU A O 1
#

Sequence (108 aa):
MSLSASLVGIGIVQTLLYLFFIRAIDLYERESLRYVIPIFIWGFAVATTVSLVFNTIASITISSLAGNQTASFVTAVFVAPPVEETAKGLALLIAFIVAYVAARRRGL